Protein AF-A0A498G091-F1 (afdb_monomer_lite)

Foldseek 3Di:
DFFDDWWWWFPFPQDHIDTDDPPDDGFQKAWPDKDKDWDKDKDQDPDDPDRIDIFTWIKMKTKMWGADPVSHHDPLTAIWIWMWIDGPVDIDIDIGRDCSNDDVDSHTGTPDIRTDGHGPDFDWDWDDDCDPDPPHPVDHTDTDTPVPPDDDDDDDDD

Secondary structure (DSSP, 8-state):
--B-----EEEESSS--EE--SSSPPBPEEEEEEEEEEEEEEE--SSSS-S-EEEEEEEEEEEEEEB-TTSSBPTT--EEEEEEEEETTEEEE--EE-GGGSSSSSS--EEEE-----BSS--EEEE----SSTTTT--PPEEEEGGGS---------

Sequence (158 aa):
TYVGPSRLGFDFRNQPAFGASAEGSDGPVAVTGTLRAVSTEEWEPVWGAYDEVEAEYNAISVGLADAAADGSPAEDGRTATLPVRVFDDGIGFRTVLREEFASNSEKAVIDAENTGVDFADDYDAWWIANAVTNPRFEQEYAETPLSEIPSGTRSTRP

Radius of gyration: 19.37 Å; chains: 1; bounding box: 41×35×49 Å

Structure (mmCIF, N/CA/C/O backbone):
data_AF-A0A498G091-F1
#
_entry.id   AF-A0A498G091-F1
#
loop_
_atom_site.group_PDB
_atom_site.id
_atom_site.type_symbol
_atom_site.label_atom_id
_atom_site.label_alt_id
_atom_site.label_comp_id
_atom_site.label_asym_id
_atom_site.label_entity_id
_atom_site.label_seq_id
_atom_site.pdbx_PDB_ins_code
_atom_site.Cartn_x
_atom_site.Cartn_y
_atom_site.Cartn_z
_atom_site.occupancy
_atom_site.B_iso_or_equiv
_atom_site.auth_seq_id
_atom_site.auth_comp_id
_atom_site.auth_asym_id
_atom_site.auth_atom_id
_atom_site.pdbx_PDB_model_num
ATOM 1 N N . THR A 1 1 ? 3.147 -18.261 -7.113 1.00 81.56 1 THR A N 1
ATOM 2 C CA . THR A 1 1 ? 2.969 -17.154 -6.157 1.00 81.56 1 THR A CA 1
ATOM 3 C C . THR A 1 1 ? 4.213 -16.309 -6.206 1.00 81.56 1 THR A C 1
ATOM 5 O O . THR A 1 1 ? 5.274 -16.899 -6.098 1.00 81.56 1 THR A O 1
ATOM 8 N N . TYR A 1 2 ? 4.092 -14.999 -6.437 1.00 91.44 2 TYR A N 1
ATOM 9 C CA . TYR A 1 2 ? 5.233 -14.065 -6.467 1.00 91.44 2 TYR A CA 1
ATOM 10 C C . TYR A 1 2 ? 5.432 -13.333 -5.135 1.00 91.44 2 TYR A C 1
ATOM 12 O O . TYR A 1 2 ? 6.536 -12.905 -4.823 1.00 91.44 2 TYR A O 1
ATOM 20 N N . VAL A 1 3 ? 4.358 -13.217 -4.348 1.00 94.88 3 VAL A N 1
ATOM 21 C CA . VAL A 1 3 ? 4.347 -12.583 -3.028 1.00 94.88 3 VAL A CA 1
ATOM 22 C C . VAL A 1 3 ? 3.622 -13.507 -2.048 1.00 94.88 3 VAL A C 1
ATOM 24 O O . VAL A 1 3 ? 2.505 -13.953 -2.329 1.00 94.88 3 VAL A O 1
ATOM 27 N N . GLY A 1 4 ? 4.275 -13.843 -0.938 1.00 96.62 4 GLY A N 1
ATOM 28 C CA . GLY A 1 4 ? 3.740 -14.604 0.184 1.00 96.62 4 GLY A CA 1
ATOM 29 C C . GLY A 1 4 ? 2.837 -13.771 1.104 1.00 96.62 4 GLY A C 1
ATOM 30 O O . GLY A 1 4 ? 2.591 -12.585 0.853 1.00 96.62 4 GLY A O 1
ATOM 31 N N . PRO A 1 5 ? 2.292 -14.380 2.174 1.00 96.50 5 PRO A N 1
ATOM 32 C CA . PRO A 1 5 ? 1.488 -13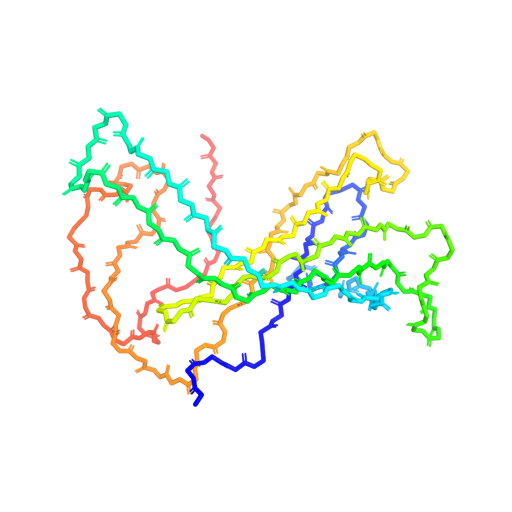.669 3.162 1.00 96.50 5 PRO A CA 1
ATOM 33 C C . PRO A 1 5 ? 2.244 -12.467 3.742 1.00 96.50 5 PRO A C 1
ATOM 35 O O . PRO A 1 5 ? 3.181 -12.613 4.520 1.00 96.50 5 PRO A O 1
ATOM 38 N N . SER A 1 6 ? 1.801 -11.268 3.372 1.00 96.62 6 SER A N 1
ATOM 39 C CA . SER A 1 6 ? 2.438 -10.016 3.766 1.00 96.62 6 SER A CA 1
ATOM 40 C C . SER A 1 6 ? 1.621 -9.302 4.835 1.00 96.62 6 SER A C 1
ATOM 42 O O . SER A 1 6 ? 0.388 -9.304 4.811 1.00 96.62 6 SER A O 1
ATOM 44 N N . ARG A 1 7 ? 2.317 -8.710 5.803 1.00 95.69 7 ARG A N 1
ATOM 45 C CA . ARG A 1 7 ? 1.699 -8.028 6.943 1.00 95.69 7 ARG A CA 1
ATOM 46 C C . ARG A 1 7 ? 1.414 -6.565 6.599 1.00 95.69 7 ARG A C 1
ATOM 48 O O . ARG A 1 7 ? 2.109 -5.983 5.776 1.00 95.69 7 ARG A O 1
ATOM 55 N N . LEU A 1 8 ? 0.407 -5.979 7.241 1.00 97.50 8 LEU A N 1
ATOM 56 C CA . LEU A 1 8 ? 0.071 -4.557 7.137 1.00 97.50 8 LEU A CA 1
ATOM 57 C C . LEU A 1 8 ? -0.079 -3.983 8.542 1.00 97.50 8 LEU A C 1
ATOM 59 O O . LEU A 1 8 ? -0.676 -4.630 9.410 1.00 97.50 8 LEU A O 1
ATOM 63 N N . GLY A 1 9 ? 0.421 -2.773 8.768 1.00 97.50 9 GLY A N 1
ATOM 64 C CA . GLY A 1 9 ? 0.216 -2.091 10.036 1.00 97.50 9 GLY A CA 1
ATOM 65 C C . GLY A 1 9 ? 0.992 -0.803 10.188 1.00 97.50 9 GLY A C 1
ATOM 66 O O . GLY A 1 9 ? 1.742 -0.402 9.302 1.00 97.50 9 GLY A O 1
ATOM 67 N N . PHE A 1 10 ? 0.769 -0.151 11.320 1.00 97.19 10 PHE A N 1
ATOM 68 C CA . PHE A 1 10 ? 1.321 1.158 11.630 1.00 97.19 10 PHE A CA 1
ATOM 69 C C . PHE A 1 10 ? 1.699 1.238 13.103 1.00 97.19 10 PHE A C 1
ATOM 71 O O . PHE A 1 10 ? 0.905 0.859 13.973 1.00 97.19 10 PHE A O 1
ATOM 78 N N . ASP A 1 11 ? 2.869 1.813 13.363 1.00 96.44 11 ASP A N 1
ATOM 79 C CA . ASP A 1 11 ? 3.283 2.268 14.684 1.00 96.44 11 ASP A CA 1
ATOM 80 C C . ASP A 1 11 ? 3.003 3.766 14.817 1.00 96.44 11 ASP A C 1
ATOM 82 O O . ASP A 1 11 ? 3.174 4.543 13.871 1.00 96.44 11 ASP A O 1
ATOM 86 N N . PHE A 1 12 ? 2.569 4.187 16.004 1.00 94.12 12 PHE A N 1
ATOM 87 C CA . PHE A 1 12 ? 2.228 5.578 16.286 1.00 94.12 12 PHE A CA 1
ATOM 88 C C . PHE A 1 12 ? 2.974 6.077 17.518 1.00 94.12 12 PHE A C 1
ATOM 90 O O . PHE A 1 12 ? 3.165 5.349 18.489 1.00 94.12 12 PHE A O 1
ATOM 97 N N . ARG A 1 13 ? 3.329 7.364 17.523 1.00 92.81 13 ARG A N 1
ATOM 98 C CA . ARG A 1 13 ? 3.998 8.000 18.672 1.00 92.81 13 ARG A CA 1
ATOM 99 C C . ARG A 1 13 ? 3.069 8.255 19.851 1.00 92.81 13 ARG A C 1
ATOM 101 O O . ARG A 1 13 ? 3.530 8.406 20.977 1.00 92.81 13 ARG A O 1
ATOM 108 N N . ASN A 1 14 ? 1.777 8.409 19.578 1.00 92.56 14 ASN A N 1
ATOM 109 C CA . ASN A 1 14 ? 0.801 8.942 20.526 1.00 92.56 14 ASN A CA 1
ATOM 110 C C . ASN A 1 14 ? -0.384 8.007 20.791 1.00 92.56 14 ASN A C 1
ATOM 112 O O . ASN A 1 14 ? -1.335 8.412 21.452 1.00 92.56 14 ASN A O 1
ATOM 116 N N . GLN A 1 15 ? -0.333 6.778 20.282 1.00 92.50 15 GLN A N 1
ATOM 117 C CA . GLN A 1 15 ? -1.346 5.748 20.493 1.00 92.50 15 GLN A CA 1
ATOM 118 C C . GLN A 1 15 ? -0.740 4.360 20.216 1.00 92.50 15 GLN A C 1
ATOM 120 O O . GLN A 1 15 ? 0.333 4.283 19.620 1.00 92.50 15 GLN A O 1
ATOM 125 N N . PRO A 1 16 ? -1.389 3.259 20.630 1.00 93.75 16 PRO A N 1
ATOM 126 C CA . PRO A 1 16 ? -0.918 1.909 20.316 1.00 93.75 16 PRO A CA 1
ATOM 127 C C . PRO A 1 16 ? -0.831 1.634 18.807 1.00 93.75 16 PRO A C 1
ATOM 129 O O . PRO A 1 16 ? -1.501 2.297 18.010 1.00 93.75 16 PRO A O 1
ATOM 132 N N . ALA A 1 17 ? -0.060 0.619 18.412 1.00 95.88 17 ALA A N 1
ATOM 133 C CA . ALA A 1 17 ? 0.007 0.149 17.028 1.00 95.88 17 ALA A CA 1
ATOM 134 C C . ALA A 1 17 ? -1.375 -0.275 16.491 1.00 95.88 17 ALA A C 1
ATOM 136 O O . ALA A 1 17 ? -2.297 -0.564 17.260 1.00 95.88 17 ALA A O 1
ATOM 137 N N . PHE A 1 18 ? -1.530 -0.310 15.170 1.00 96.31 18 PHE A N 1
ATOM 138 C CA . PHE A 1 18 ? -2.715 -0.844 14.489 1.00 96.31 18 PHE A CA 1
ATOM 139 C C . PHE A 1 18 ? -2.258 -1.824 13.409 1.00 96.31 18 PHE A C 1
ATOM 141 O O . PHE A 1 18 ? -1.674 -1.408 12.409 1.00 96.31 18 PHE A O 1
ATOM 148 N N . GLY A 1 19 ? -2.492 -3.120 13.619 1.00 96.94 19 GLY A N 1
ATOM 149 C CA . GLY A 1 19 ? -1.929 -4.181 12.786 1.00 96.94 19 GLY A CA 1
ATOM 150 C C . GLY A 1 19 ? -0.467 -4.470 13.132 1.00 96.94 19 GLY A C 1
ATOM 151 O O . GLY A 1 19 ? -0.067 -4.403 14.292 1.00 96.94 19 GLY A O 1
ATOM 152 N N . ALA A 1 20 ? 0.333 -4.814 12.127 1.00 97.56 20 ALA A N 1
ATOM 153 C CA . ALA A 1 20 ? 1.748 -5.124 12.298 1.00 97.56 20 ALA A CA 1
ATOM 154 C C . ALA A 1 20 ? 2.568 -3.976 12.915 1.00 97.56 20 ALA A C 1
ATOM 156 O O . ALA A 1 20 ? 2.475 -2.827 12.476 1.00 97.56 20 ALA A O 1
ATOM 157 N N . SER A 1 21 ? 3.407 -4.329 13.889 1.00 96.81 21 SER A N 1
ATOM 158 C CA . SER A 1 21 ? 4.387 -3.446 14.530 1.00 96.81 21 SER A CA 1
ATOM 159 C C . SER A 1 21 ? 5.811 -3.948 14.276 1.00 96.81 21 SER A C 1
ATOM 161 O O . SER A 1 21 ? 6.035 -5.163 14.263 1.00 96.81 21 SER A O 1
ATOM 163 N N . ALA A 1 22 ? 6.764 -3.033 14.073 1.00 89.50 22 ALA A N 1
ATOM 164 C CA . ALA A 1 22 ? 8.194 -3.358 14.002 1.00 89.50 22 ALA A CA 1
ATOM 165 C C . ALA A 1 22 ? 8.917 -3.112 15.340 1.00 89.50 22 ALA A C 1
ATOM 167 O O . ALA A 1 22 ? 9.879 -3.810 15.659 1.00 89.50 22 ALA A O 1
ATOM 168 N N . GLU A 1 23 ? 8.434 -2.154 16.135 1.00 79.88 23 GLU A N 1
ATOM 169 C CA . GLU A 1 23 ? 9.076 -1.691 17.376 1.00 79.88 23 GLU A CA 1
ATOM 170 C C . GLU A 1 23 ? 8.396 -2.232 18.655 1.00 79.88 23 GLU A C 1
ATOM 172 O O . GLU A 1 23 ? 8.832 -1.944 19.773 1.00 79.88 23 GLU A O 1
ATOM 177 N N . GLY A 1 24 ? 7.323 -3.022 18.528 1.00 85.50 24 GLY A N 1
ATOM 178 C CA . GLY A 1 24 ? 6.537 -3.501 19.664 1.00 85.50 24 GLY A CA 1
ATOM 179 C C . GLY A 1 24 ? 5.623 -4.687 19.352 1.00 85.50 24 GLY A C 1
ATOM 180 O O . GLY A 1 24 ? 5.886 -5.503 18.472 1.00 85.50 24 GLY A O 1
ATOM 181 N N . SER A 1 25 ? 4.555 -4.825 20.140 1.00 93.19 25 SER A N 1
ATOM 182 C CA . SER A 1 25 ? 3.516 -5.826 19.893 1.00 93.19 25 SER A CA 1
ATOM 183 C C . SER A 1 25 ? 2.546 -5.341 18.825 1.00 93.19 25 SER A C 1
ATOM 185 O O . SER A 1 25 ? 2.152 -4.174 18.834 1.00 93.19 25 SER A O 1
ATOM 187 N N . ASP A 1 26 ? 2.085 -6.262 17.986 1.00 96.12 26 ASP A N 1
ATOM 188 C CA . ASP A 1 26 ? 1.041 -5.982 17.007 1.00 96.12 26 ASP A CA 1
ATOM 189 C C . ASP A 1 26 ? -0.216 -5.386 17.652 1.00 96.12 26 ASP A C 1
ATOM 191 O O . ASP A 1 26 ? -0.673 -5.828 18.710 1.00 96.12 26 ASP A O 1
ATOM 195 N N . GLY A 1 27 ? -0.800 -4.400 16.975 1.00 95.00 27 GLY A N 1
ATOM 196 C CA . GLY A 1 27 ? -2.123 -3.889 17.289 1.00 95.00 27 GLY A CA 1
ATOM 197 C C . GLY A 1 27 ? -3.185 -4.903 16.861 1.00 95.00 27 GLY A C 1
ATOM 198 O O . GLY A 1 27 ? -3.212 -5.270 15.682 1.00 95.00 27 GLY A O 1
ATOM 199 N N . PRO A 1 28 ? -4.065 -5.364 17.763 1.00 94.81 28 PRO A N 1
ATOM 200 C CA . PRO A 1 28 ? -5.093 -6.334 17.417 1.00 94.81 28 PRO A CA 1
ATOM 201 C C . PRO A 1 28 ? -6.124 -5.693 16.479 1.00 94.81 28 PRO A C 1
ATOM 203 O O . PRO A 1 28 ? -6.692 -4.651 16.797 1.00 94.81 28 PRO A O 1
ATOM 206 N N . VAL A 1 29 ? -6.376 -6.319 15.326 1.00 97.12 29 VAL A N 1
ATOM 207 C CA . VAL A 1 29 ? -7.302 -5.813 14.300 1.00 97.12 29 VAL A CA 1
ATOM 208 C C . VAL A 1 29 ? -8.342 -6.873 13.959 1.00 97.12 29 VAL A C 1
ATOM 210 O O . VAL A 1 29 ? -8.006 -8.035 13.732 1.00 97.12 29 VAL A O 1
ATOM 213 N N . ALA A 1 30 ? -9.601 -6.453 13.879 1.00 97.56 30 ALA A N 1
ATOM 214 C CA . ALA A 1 30 ? -10.727 -7.255 13.430 1.00 97.56 30 ALA A CA 1
ATOM 215 C C . ALA A 1 30 ? -11.271 -6.722 12.098 1.00 97.56 30 ALA A C 1
ATOM 217 O O . ALA A 1 30 ? -11.333 -5.513 11.865 1.00 97.56 30 ALA A O 1
ATOM 218 N N . VAL A 1 31 ? -11.711 -7.634 11.229 1.00 97.69 31 VAL A N 1
ATOM 219 C CA . VAL A 1 31 ? -12.437 -7.280 10.004 1.00 97.69 31 VAL A CA 1
ATOM 220 C C . VAL A 1 31 ? -13.898 -7.013 10.357 1.00 97.69 31 VAL A C 1
ATOM 222 O O . VAL A 1 31 ? -14.573 -7.880 10.907 1.00 97.69 31 VAL A O 1
ATOM 225 N N . THR A 1 32 ? -14.400 -5.831 10.009 1.00 97.44 32 THR A N 1
ATOM 226 C CA . THR A 1 32 ? -15.796 -5.432 10.268 1.00 97.44 32 THR A CA 1
ATOM 227 C C . THR A 1 32 ? -16.728 -5.748 9.101 1.00 97.44 32 THR A C 1
ATOM 229 O O . THR A 1 32 ? -17.943 -5.818 9.270 1.00 97.44 32 THR A O 1
ATOM 232 N N . GLY A 1 33 ? -16.174 -5.966 7.908 1.00 97.88 33 GLY A N 1
ATOM 233 C CA . GLY A 1 33 ? -16.934 -6.314 6.715 1.00 97.88 33 GLY A CA 1
ATOM 234 C C . GLY A 1 33 ? -16.143 -6.082 5.434 1.00 97.88 33 GLY A C 1
ATOM 235 O O . GLY A 1 33 ? -15.015 -5.589 5.456 1.00 97.88 33 GLY A O 1
ATOM 236 N N . THR A 1 34 ? -16.748 -6.437 4.300 1.00 98.44 34 THR A N 1
ATOM 237 C CA . THR A 1 34 ? -16.173 -6.172 2.976 1.00 98.44 34 THR A CA 1
ATOM 238 C C . THR A 1 34 ? -17.234 -5.676 2.005 1.00 98.44 34 THR A C 1
ATOM 240 O O . THR A 1 34 ? -18.382 -6.115 2.052 1.00 98.44 34 THR A O 1
ATOM 243 N N . LEU A 1 35 ? -16.837 -4.777 1.108 1.00 98.56 35 LEU A N 1
ATOM 244 C CA . LEU A 1 35 ? -17.648 -4.307 -0.014 1.00 98.56 35 LEU A CA 1
ATOM 245 C C . LEU A 1 35 ? -16.886 -4.566 -1.308 1.00 98.56 35 LEU A C 1
ATOM 247 O O . LEU A 1 35 ? -15.709 -4.225 -1.394 1.00 98.56 35 LEU A O 1
ATOM 251 N N . ARG A 1 36 ? -17.540 -5.165 -2.305 1.00 98.44 36 ARG A N 1
ATOM 252 C CA . ARG A 1 36 ? -16.937 -5.470 -3.610 1.00 98.44 36 ARG A CA 1
ATOM 253 C C . ARG A 1 36 ? -17.544 -4.597 -4.699 1.00 98.44 36 ARG A C 1
ATOM 255 O O . ARG A 1 36 ? -18.734 -4.293 -4.641 1.00 98.44 36 ARG A O 1
ATOM 262 N N . ALA A 1 37 ? -16.736 -4.244 -5.688 1.00 97.94 37 ALA A N 1
ATOM 263 C CA . ALA A 1 37 ? -17.164 -3.503 -6.866 1.00 97.94 37 ALA A CA 1
ATOM 264 C C . ALA A 1 37 ? -16.339 -3.915 -8.092 1.00 97.94 37 ALA A C 1
ATOM 266 O O . ALA A 1 37 ? -15.248 -4.466 -7.957 1.00 97.94 37 ALA A O 1
ATOM 267 N N . VAL A 1 38 ? -16.869 -3.619 -9.273 1.00 98.31 38 VAL A N 1
ATOM 268 C CA . VAL A 1 38 ? -16.157 -3.654 -10.555 1.00 98.31 38 VAL A CA 1
ATOM 269 C C . VAL A 1 38 ? -16.407 -2.304 -11.207 1.00 98.31 38 VAL A C 1
ATOM 271 O O . VAL A 1 38 ? -17.534 -1.807 -11.136 1.00 98.31 38 VAL A O 1
ATOM 274 N N . SER A 1 39 ? -15.372 -1.684 -11.762 1.00 97.44 39 SER A N 1
ATOM 275 C CA . SER A 1 39 ? -15.480 -0.364 -12.381 1.00 97.44 39 SER A CA 1
ATOM 276 C C . SER A 1 39 ? -14.448 -0.199 -13.484 1.00 97.44 39 SER A C 1
ATOM 278 O O . SER A 1 39 ? -13.397 -0.835 -13.452 1.00 97.44 39 SER A O 1
ATOM 280 N N . THR A 1 40 ? -14.742 0.731 -14.381 1.00 97.69 40 THR A N 1
ATOM 281 C CA . THR A 1 40 ? -13.806 1.288 -15.354 1.00 97.69 40 THR A CA 1
ATOM 282 C C . THR A 1 40 ? -13.618 2.767 -15.013 1.00 97.69 40 THR A C 1
ATOM 284 O O . THR A 1 40 ? -14.596 3.455 -14.712 1.00 97.69 40 THR A O 1
ATOM 287 N N . GLU A 1 41 ? -12.373 3.236 -14.943 1.00 94.12 41 GLU A N 1
ATOM 288 C CA . GLU A 1 41 ? -12.023 4.658 -14.816 1.00 94.12 41 GLU A CA 1
ATOM 289 C C . GLU A 1 41 ? -11.446 5.148 -16.146 1.00 94.12 41 GLU A C 1
ATOM 291 O O . GLU A 1 41 ? -10.507 4.545 -16.649 1.00 94.12 41 GLU A O 1
ATOM 296 N N . GLU A 1 42 ? -11.985 6.244 -16.680 1.00 96.75 42 GLU A N 1
ATOM 297 C CA . GLU A 1 42 ? -11.577 6.839 -17.960 1.00 96.75 42 GLU A CA 1
ATOM 298 C C . GLU A 1 42 ? -11.292 8.332 -17.779 1.00 96.75 42 GLU A C 1
ATOM 300 O O . GLU A 1 42 ? -12.038 9.036 -17.084 1.00 96.75 42 GLU A O 1
ATOM 305 N N . TRP A 1 43 ? -10.211 8.831 -18.381 1.00 97.19 43 TRP A N 1
ATOM 306 C CA . TRP A 1 43 ? -9.926 10.265 -18.446 1.00 97.19 43 TRP A CA 1
ATOM 307 C C . TRP A 1 43 ? -9.034 10.639 -19.634 1.00 97.19 43 TRP A C 1
ATOM 309 O O . TRP A 1 43 ? -8.163 9.879 -20.049 1.00 97.19 43 TRP A O 1
ATOM 319 N N . GLU A 1 44 ? -9.192 11.872 -20.120 1.00 98.00 44 GLU A N 1
ATOM 320 C CA . GLU A 1 44 ? -8.333 12.481 -21.142 1.00 98.00 44 GLU A CA 1
ATOM 321 C C . GLU A 1 44 ? -7.273 13.372 -20.461 1.00 98.00 44 GLU A C 1
ATOM 323 O O . GLU A 1 44 ? -7.616 14.390 -19.840 1.00 98.00 44 GLU A O 1
ATOM 328 N N . PRO A 1 45 ? -5.974 13.018 -20.504 1.00 97.06 45 PRO A N 1
ATOM 329 C CA . PRO A 1 45 ? -4.924 13.868 -19.958 1.00 97.06 45 PRO A CA 1
ATOM 330 C C . PRO A 1 45 ? -4.829 15.198 -20.719 1.00 97.06 45 PRO A C 1
ATOM 332 O O . PRO A 1 45 ? -4.866 15.235 -21.942 1.00 97.06 45 PRO A O 1
ATOM 335 N N . VAL A 1 46 ? -4.592 16.308 -20.007 1.00 97.81 46 VAL A N 1
ATOM 336 C CA . VAL A 1 46 ? -4.348 17.621 -20.653 1.00 97.81 46 VAL A CA 1
ATOM 337 C C . VAL A 1 46 ? -3.114 17.575 -21.571 1.00 97.81 46 VAL A C 1
ATOM 339 O O . VAL A 1 46 ? -3.034 18.296 -22.563 1.00 97.81 46 VAL A O 1
ATOM 342 N N . TRP A 1 47 ? -2.132 16.751 -21.209 1.00 96.25 47 TRP A N 1
ATOM 343 C CA . TRP A 1 47 ? -0.940 16.418 -21.981 1.00 96.25 47 TRP A CA 1
ATOM 344 C C . TRP A 1 47 ? -0.418 15.062 -21.491 1.00 96.25 47 TRP A C 1
ATOM 346 O O . TRP A 1 47 ? -0.555 14.733 -20.311 1.00 96.25 47 TRP A O 1
ATOM 356 N N . GLY A 1 48 ? 0.196 14.273 -22.370 1.00 94.56 48 GLY A N 1
ATOM 357 C CA . GLY A 1 48 ? 0.689 12.946 -22.015 1.00 94.56 48 GLY A CA 1
ATOM 358 C C . GLY A 1 48 ? 1.152 12.151 -23.229 1.00 94.56 48 GLY A C 1
ATOM 359 O O . GLY A 1 48 ? 1.159 12.655 -24.348 1.00 94.56 48 GLY A O 1
ATOM 360 N N . ALA A 1 49 ? 1.562 10.907 -22.988 1.00 95.81 49 ALA A N 1
ATOM 361 C CA . ALA A 1 49 ? 1.902 9.964 -24.055 1.00 95.81 49 ALA A CA 1
ATOM 362 C C . ALA A 1 49 ? 0.661 9.354 -24.735 1.00 95.81 49 ALA A C 1
ATOM 364 O O . ALA A 1 49 ? 0.792 8.740 -25.790 1.00 95.81 49 ALA A O 1
ATOM 365 N N . TYR A 1 50 ? -0.514 9.519 -24.125 1.00 95.81 50 TYR A N 1
ATOM 366 C CA . TYR A 1 50 ? -1.786 8.959 -24.564 1.00 95.81 50 TYR A CA 1
ATOM 367 C C . TYR A 1 50 ? -2.843 10.061 -24.600 1.00 95.81 50 TYR A C 1
ATOM 369 O O . TYR A 1 50 ? -2.829 10.945 -23.739 1.00 95.81 50 TYR A O 1
ATOM 377 N N . ASP A 1 51 ? -3.744 9.980 -25.576 1.00 95.62 51 ASP A N 1
ATOM 378 C CA . ASP A 1 51 ? -4.879 10.899 -25.713 1.00 95.62 51 ASP A CA 1
ATOM 379 C C . ASP A 1 51 ? -6.000 10.571 -24.705 1.00 95.62 51 ASP A C 1
ATOM 381 O O . ASP A 1 51 ? -6.687 11.467 -24.225 1.00 95.62 51 ASP A O 1
ATOM 385 N N . GLU A 1 52 ? -6.128 9.297 -24.326 1.00 96.94 52 GLU A N 1
ATOM 386 C CA . GLU A 1 52 ? -7.093 8.780 -23.353 1.00 96.94 52 GLU A CA 1
ATOM 387 C C . GLU A 1 52 ? -6.435 7.687 -22.505 1.00 96.94 52 GLU A C 1
ATOM 389 O O . GLU A 1 52 ? -5.570 6.944 -22.982 1.00 96.94 52 GLU A O 1
ATOM 394 N N . VAL A 1 53 ? -6.826 7.607 -21.234 1.00 96.38 53 VAL A N 1
ATOM 395 C CA . VAL A 1 53 ? -6.442 6.527 -20.327 1.00 96.38 53 VAL A CA 1
ATOM 396 C C . VAL A 1 53 ? -7.703 5.867 -19.795 1.00 96.38 53 VAL A C 1
ATOM 398 O O . VAL A 1 53 ? -8.577 6.550 -19.266 1.00 96.38 53 VAL A O 1
ATOM 401 N N . GLU A 1 54 ? -7.749 4.543 -19.895 1.00 96.69 54 GLU A N 1
ATOM 402 C CA . GLU A 1 54 ? -8.811 3.686 -19.374 1.00 96.69 54 GLU A CA 1
ATOM 403 C C . GLU A 1 54 ? -8.200 2.637 -18.439 1.00 96.69 54 GLU A C 1
ATOM 405 O O . GLU A 1 54 ? -7.126 2.092 -18.709 1.00 96.69 54 GLU A O 1
ATOM 410 N N . ALA A 1 55 ? -8.875 2.356 -17.327 1.00 95.81 55 ALA A N 1
ATOM 411 C CA . ALA A 1 55 ? -8.467 1.332 -16.379 1.00 95.81 55 ALA A CA 1
ATOM 412 C C . ALA A 1 55 ? -9.678 0.562 -15.840 1.00 95.81 55 ALA A C 1
ATOM 414 O O . ALA A 1 55 ? -10.428 1.064 -14.997 1.00 95.81 55 ALA A O 1
ATOM 415 N N . GLU A 1 56 ? -9.834 -0.684 -16.286 1.00 98.06 56 GLU A N 1
ATOM 416 C CA . GLU A 1 56 ? -10.777 -1.643 -15.710 1.00 98.06 56 GLU A CA 1
ATOM 417 C C . GLU A 1 56 ? -10.183 -2.287 -14.452 1.00 98.06 56 GLU A C 1
ATOM 419 O O . GLU A 1 56 ? -9.022 -2.704 -14.429 1.00 98.06 56 GLU A O 1
ATOM 424 N N . TYR A 1 57 ? -10.973 -2.391 -13.382 1.00 98.31 57 TYR A N 1
ATOM 425 C CA . TYR A 1 57 ? -10.527 -3.061 -12.165 1.00 98.31 57 TYR A CA 1
ATOM 426 C C . TYR A 1 57 ? -11.647 -3.711 -11.360 1.00 98.31 57 TYR A C 1
ATOM 428 O O . TYR A 1 57 ? -12.790 -3.249 -11.280 1.00 98.31 57 TYR A O 1
ATOM 436 N N . ASN A 1 58 ? -11.258 -4.765 -10.645 1.00 98.62 58 ASN A N 1
ATOM 437 C CA . ASN A 1 58 ? -12.028 -5.326 -9.544 1.00 98.62 58 ASN A CA 1
ATOM 438 C C . ASN A 1 58 ? -11.581 -4.665 -8.238 1.00 98.62 58 ASN A C 1
ATOM 440 O O . ASN A 1 58 ? -10.386 -4.524 -7.986 1.00 98.62 58 ASN A O 1
ATOM 444 N N . ALA A 1 59 ? -12.520 -4.284 -7.377 1.00 98.38 59 ALA A N 1
ATOM 445 C CA . ALA A 1 59 ? -12.223 -3.644 -6.103 1.00 98.38 59 ALA A CA 1
ATOM 446 C C . ALA A 1 59 ? -12.838 -4.386 -4.917 1.00 98.38 59 ALA A C 1
ATOM 448 O O . ALA A 1 59 ? -13.960 -4.898 -4.976 1.00 98.38 59 ALA A O 1
ATOM 449 N N . ILE A 1 60 ? -12.117 -4.372 -3.797 1.00 98.56 60 ILE A N 1
ATOM 450 C CA . ILE A 1 60 ? -12.636 -4.742 -2.483 1.00 98.56 60 ILE A CA 1
ATOM 451 C C . ILE A 1 60 ? -12.240 -3.678 -1.461 1.00 98.56 60 ILE A C 1
ATOM 453 O O . ILE A 1 60 ? -11.084 -3.281 -1.373 1.00 98.56 60 ILE A O 1
ATOM 457 N N . SER A 1 61 ? -13.205 -3.199 -0.683 1.00 98.50 61 SER A N 1
ATOM 458 C CA . SER A 1 61 ? -12.966 -2.360 0.491 1.00 98.50 61 SER A CA 1
ATOM 459 C C . SER A 1 61 ? -13.156 -3.206 1.737 1.00 98.50 61 SER A C 1
ATOM 461 O O . SER A 1 61 ? -14.264 -3.683 1.984 1.00 98.50 61 SER A O 1
ATOM 463 N N . VAL A 1 62 ? -12.090 -3.406 2.507 1.00 98.62 62 VAL A N 1
ATOM 464 C CA . VAL A 1 62 ? -12.131 -4.137 3.781 1.00 98.62 62 VAL A CA 1
ATOM 465 C C . VAL A 1 62 ? -12.262 -3.133 4.921 1.00 98.62 62 VAL A C 1
ATOM 467 O O . VAL A 1 62 ? -11.430 -2.237 5.053 1.00 98.62 62 VAL A O 1
ATOM 470 N N . GLY A 1 63 ? -13.311 -3.263 5.731 1.00 98.25 63 GLY A N 1
ATOM 471 C CA . GLY A 1 63 ? -13.454 -2.503 6.970 1.00 98.25 63 GLY A CA 1
ATOM 472 C C . GLY A 1 63 ? -12.621 -3.136 8.082 1.00 98.25 63 GLY A C 1
ATOM 473 O O . GLY A 1 63 ? -12.641 -4.357 8.248 1.00 98.25 63 GLY A O 1
ATOM 474 N N . LEU A 1 64 ? -11.889 -2.312 8.828 1.00 98.00 64 LEU A N 1
ATOM 475 C CA . LEU A 1 64 ? -10.996 -2.729 9.907 1.00 98.00 64 LEU A CA 1
ATOM 476 C C . LEU A 1 64 ? -11.336 -1.955 11.182 1.00 98.00 64 LEU A C 1
ATOM 478 O O . LEU A 1 64 ? -11.641 -0.764 11.114 1.00 98.00 64 LEU A O 1
ATOM 482 N N . ALA A 1 65 ? -11.243 -2.611 12.333 1.00 97.00 65 ALA A N 1
ATOM 483 C CA . ALA A 1 65 ? -11.353 -1.979 13.643 1.00 97.00 65 ALA A CA 1
ATOM 484 C C . ALA A 1 65 ? -10.335 -2.570 14.621 1.00 97.00 65 ALA A C 1
ATOM 486 O O . ALA A 1 65 ? -9.879 -3.695 14.411 1.00 97.00 65 ALA A O 1
ATOM 487 N N . ASP A 1 66 ? -10.010 -1.849 15.696 1.00 96.31 66 ASP A N 1
ATOM 488 C CA . ASP A 1 66 ? -9.336 -2.468 16.844 1.00 96.31 66 ASP A CA 1
ATOM 489 C C . ASP A 1 66 ? -10.153 -3.683 17.320 1.00 96.31 66 ASP A C 1
ATOM 491 O O . ASP A 1 66 ? -11.388 -3.637 17.343 1.00 96.31 66 ASP A O 1
ATOM 495 N N . ALA A 1 67 ? -9.478 -4.773 17.686 1.00 96.44 67 ALA A N 1
ATOM 496 C CA . ALA A 1 67 ? -10.151 -5.974 18.176 1.00 96.44 67 ALA A CA 1
ATOM 497 C C . ALA A 1 67 ? -10.206 -6.030 19.710 1.00 96.44 67 ALA A C 1
ATOM 499 O O . ALA A 1 67 ? -9.258 -5.657 20.405 1.00 96.44 67 ALA A O 1
ATOM 500 N N . ALA A 1 68 ? -11.311 -6.554 20.234 1.00 94.44 68 ALA A N 1
ATOM 501 C CA . ALA A 1 68 ? -11.456 -6.962 21.622 1.00 94.44 68 ALA A CA 1
ATOM 502 C C . ALA A 1 68 ? -10.707 -8.283 21.897 1.00 94.44 68 ALA A C 1
ATOM 504 O O . ALA A 1 68 ? -10.174 -8.930 20.994 1.00 94.44 68 ALA A O 1
ATOM 505 N N . ALA A 1 69 ? -10.662 -8.702 23.165 1.00 91.69 69 ALA A N 1
ATOM 506 C CA . ALA A 1 69 ? -9.916 -9.891 23.593 1.00 91.69 69 ALA A CA 1
ATOM 507 C C . ALA A 1 69 ? -10.411 -11.211 22.963 1.00 91.69 69 ALA A C 1
ATOM 509 O O . ALA A 1 69 ? -9.660 -12.181 22.904 1.00 91.69 69 ALA A O 1
ATOM 510 N N . ASP A 1 70 ? -11.660 -11.254 22.504 1.00 92.69 70 ASP A N 1
ATOM 511 C CA . ASP A 1 70 ? -12.268 -12.387 21.798 1.00 92.69 70 ASP A CA 1
ATOM 512 C C . ASP A 1 70 ? -12.108 -12.307 20.266 1.00 92.69 70 ASP A C 1
ATOM 514 O O . ASP A 1 70 ? -12.584 -13.186 19.546 1.00 92.69 70 ASP A O 1
ATOM 518 N N . GLY A 1 71 ? -11.419 -11.275 19.765 1.00 91.88 71 GLY A N 1
ATOM 519 C CA . GLY A 1 71 ? -11.171 -11.045 18.345 1.00 91.88 71 GLY A CA 1
ATOM 520 C C . GLY A 1 71 ? -12.312 -10.348 17.601 1.00 91.88 71 GLY A C 1
ATOM 521 O O . GLY A 1 71 ? -12.189 -10.144 16.391 1.00 91.88 71 GLY A O 1
ATOM 522 N N . SER A 1 72 ? -13.408 -9.969 18.270 1.00 94.62 72 SER A N 1
ATOM 523 C CA . SER A 1 72 ? -14.459 -9.161 17.641 1.00 94.62 72 SER A CA 1
ATOM 524 C C . SER A 1 72 ? -14.027 -7.695 17.512 1.00 94.62 72 SER A C 1
ATOM 526 O O . SER A 1 72 ? -13.149 -7.251 18.251 1.00 94.62 72 SER A O 1
ATOM 528 N N . PRO A 1 73 ? -14.649 -6.897 16.627 1.00 95.81 73 PRO A N 1
ATOM 529 C CA . PRO A 1 73 ? -14.478 -5.446 16.645 1.00 95.81 73 PRO A CA 1
ATOM 530 C C . PRO A 1 73 ? -14.798 -4.870 18.030 1.00 95.81 73 PRO A C 1
ATOM 532 O O . PRO A 1 73 ? -15.819 -5.224 18.623 1.00 95.81 73 PRO A O 1
ATOM 535 N N . ALA A 1 74 ? -13.932 -4.001 18.547 1.00 92.44 74 ALA A N 1
ATOM 536 C CA . ALA A 1 74 ? -14.186 -3.258 19.775 1.00 92.44 74 ALA A CA 1
ATOM 537 C C . ALA A 1 74 ? -15.217 -2.145 19.515 1.00 92.44 74 ALA A C 1
ATOM 539 O O . ALA A 1 74 ? -15.114 -1.444 18.509 1.00 92.44 74 ALA A O 1
ATOM 540 N N . GLU A 1 75 ? -16.187 -1.964 20.421 1.00 86.31 75 GLU A N 1
ATOM 541 C CA . GLU A 1 75 ? -17.286 -0.997 20.229 1.00 86.31 75 GLU A CA 1
ATOM 542 C C . GLU A 1 75 ? -16.794 0.455 20.091 1.00 86.31 75 GLU A C 1
ATOM 544 O O . GLU A 1 75 ? -17.280 1.177 19.226 1.00 86.31 75 GLU A O 1
ATOM 549 N N . ASP A 1 76 ? -15.773 0.843 20.862 1.00 85.75 76 ASP A N 1
ATOM 550 C CA . ASP A 1 76 ? -15.152 2.180 20.832 1.00 85.75 76 ASP A CA 1
ATOM 551 C C . ASP A 1 76 ? -13.716 2.146 20.262 1.00 85.75 76 ASP A C 1
ATOM 553 O O . ASP A 1 76 ? -12.849 2.947 20.624 1.00 85.75 76 ASP A O 1
ATOM 557 N N . GLY A 1 77 ? -13.433 1.159 19.406 1.00 90.38 77 GLY A N 1
ATOM 558 C CA . GLY A 1 77 ? -12.135 0.988 18.756 1.00 90.38 77 GLY A CA 1
ATOM 559 C C . GLY A 1 77 ? -11.903 1.966 17.603 1.00 90.38 77 GLY A C 1
ATOM 560 O O . GLY A 1 77 ? -12.842 2.453 16.971 1.00 90.38 77 GLY A O 1
ATOM 561 N N . ARG A 1 78 ? -10.633 2.219 17.264 1.00 94.62 78 ARG A N 1
ATOM 562 C CA . ARG A 1 78 ? -10.289 2.960 16.039 1.00 94.62 78 ARG A CA 1
ATOM 563 C C . ARG A 1 78 ? -10.740 2.165 14.824 1.00 94.62 78 ARG A C 1
ATOM 565 O O . ARG A 1 78 ? -10.661 0.937 14.828 1.00 94.62 78 ARG A O 1
ATOM 572 N N . THR A 1 79 ? -11.142 2.860 13.762 1.00 95.25 79 THR A N 1
ATOM 573 C CA . THR A 1 79 ? -11.611 2.223 12.525 1.00 95.25 79 THR A CA 1
ATOM 574 C C . THR A 1 79 ? -10.858 2.717 11.297 1.00 95.25 79 THR A C 1
ATOM 576 O O . THR A 1 79 ? -10.589 3.906 11.137 1.00 95.25 79 THR A O 1
ATOM 579 N N . ALA A 1 80 ? -10.528 1.793 10.403 1.00 97.12 80 ALA A N 1
ATOM 580 C CA . ALA A 1 80 ? -9.850 2.074 9.147 1.00 97.12 80 ALA A CA 1
ATOM 581 C C . ALA A 1 80 ? -10.540 1.347 7.988 1.00 97.12 80 ALA A C 1
ATOM 583 O O . ALA A 1 80 ? -11.384 0.465 8.167 1.00 97.12 80 ALA A O 1
ATOM 584 N N . THR A 1 81 ? -10.179 1.714 6.764 1.00 98.25 81 THR A N 1
ATOM 585 C CA . THR A 1 81 ? -10.581 0.969 5.566 1.00 98.25 81 THR A CA 1
ATOM 586 C C . THR A 1 81 ? -9.349 0.639 4.742 1.00 98.25 81 THR A C 1
ATOM 588 O O . THR A 1 81 ? -8.493 1.498 4.556 1.00 98.25 81 THR A O 1
ATOM 591 N N . LEU A 1 82 ? -9.288 -0.573 4.201 1.00 98.56 82 LEU A N 1
ATOM 592 C CA . LEU A 1 82 ? -8.285 -1.000 3.229 1.00 98.56 82 LEU A CA 1
ATOM 593 C C . LEU A 1 82 ? -8.965 -1.216 1.868 1.00 98.56 82 LEU A C 1
ATOM 595 O O . LEU A 1 82 ? -9.492 -2.304 1.615 1.00 98.56 82 LEU A O 1
ATOM 599 N N . PRO A 1 83 ? -9.034 -0.188 1.000 1.00 98.44 83 PRO A N 1
ATOM 600 C CA . PRO A 1 83 ? -9.382 -0.375 -0.398 1.00 98.44 83 PRO A CA 1
ATOM 601 C C . PRO A 1 83 ? -8.245 -1.064 -1.145 1.00 98.44 83 PRO A C 1
ATOM 603 O O . PRO A 1 83 ? -7.092 -0.639 -1.066 1.00 98.44 83 PRO A O 1
ATOM 606 N N . VAL A 1 84 ? -8.604 -2.081 -1.915 1.00 98.44 84 VAL A N 1
ATOM 607 C CA . VAL A 1 84 ? -7.736 -2.816 -2.831 1.00 98.44 84 VAL A CA 1
ATOM 608 C C . VAL A 1 84 ? -8.381 -2.780 -4.212 1.00 98.44 84 VAL A C 1
ATOM 610 O O . VAL A 1 84 ? -9.584 -3.019 -4.335 1.00 98.44 84 VAL A O 1
ATOM 613 N N . ARG A 1 85 ? -7.587 -2.484 -5.239 1.00 98.31 85 ARG A N 1
ATOM 614 C CA . ARG A 1 85 ? -7.948 -2.561 -6.656 1.00 98.31 85 ARG A CA 1
ATOM 615 C C . ARG A 1 85 ? -7.017 -3.550 -7.346 1.00 98.31 85 ARG A C 1
ATOM 617 O O . ARG A 1 85 ? -5.810 -3.517 -7.115 1.00 98.31 85 ARG A O 1
ATOM 624 N N . VAL A 1 86 ? -7.590 -4.418 -8.166 1.00 98.19 86 VAL A N 1
ATOM 625 C CA . VAL A 1 86 ? -6.884 -5.430 -8.951 1.00 98.19 86 VAL A CA 1
ATOM 626 C C . VAL A 1 86 ? -7.189 -5.177 -10.419 1.00 98.19 86 VAL A C 1
ATOM 628 O O . VAL A 1 86 ? -8.356 -5.210 -10.819 1.00 98.19 86 VAL A O 1
ATOM 631 N N . PHE A 1 87 ? -6.127 -4.920 -11.165 1.00 97.94 87 PHE A N 1
ATOM 632 C CA . PHE A 1 87 ? -6.083 -4.696 -12.604 1.00 97.94 87 PHE A CA 1
ATOM 633 C C . PHE A 1 87 ? -5.483 -5.942 -13.270 1.00 97.94 87 PHE A C 1
ATOM 635 O O . PHE A 1 87 ? -4.926 -6.808 -12.585 1.00 97.94 87 PHE A O 1
ATOM 642 N N . ASP A 1 88 ? -5.557 -6.030 -14.594 1.00 96.81 88 ASP A N 1
ATOM 643 C CA . ASP A 1 88 ? -4.952 -7.143 -15.339 1.00 96.81 88 ASP A CA 1
ATOM 644 C C . ASP A 1 88 ? -3.417 -7.176 -15.224 1.00 96.81 88 ASP A C 1
ATOM 646 O O . ASP A 1 88 ? -2.804 -8.241 -15.323 1.00 96.81 88 ASP A O 1
ATOM 650 N N . ASP A 1 89 ? -2.793 -6.026 -14.969 1.00 96.00 89 ASP A N 1
ATOM 651 C CA . ASP A 1 89 ? -1.344 -5.827 -14.918 1.00 96.00 89 ASP A CA 1
ATOM 652 C C . ASP A 1 89 ? -0.811 -5.457 -13.522 1.00 96.00 89 ASP A C 1
ATOM 654 O O . ASP A 1 89 ? 0.392 -5.241 -13.354 1.00 96.00 89 ASP A O 1
ATOM 658 N N . GLY A 1 90 ? -1.664 -5.423 -12.492 1.00 96.56 90 GLY A N 1
ATOM 659 C CA . GLY A 1 90 ? -1.206 -5.036 -11.164 1.00 96.56 90 GLY A CA 1
ATOM 660 C C . GLY A 1 90 ? -2.254 -5.001 -10.060 1.00 96.56 90 GLY A C 1
ATOM 661 O O . GLY A 1 90 ? -3.448 -5.224 -10.244 1.00 96.56 90 GLY A O 1
ATOM 662 N N . ILE A 1 91 ? -1.772 -4.695 -8.857 1.00 97.00 91 ILE A N 1
ATOM 663 C CA . ILE A 1 91 ? -2.581 -4.497 -7.656 1.00 97.00 91 ILE A CA 1
ATOM 664 C C . ILE A 1 91 ? -2.180 -3.184 -6.993 1.00 97.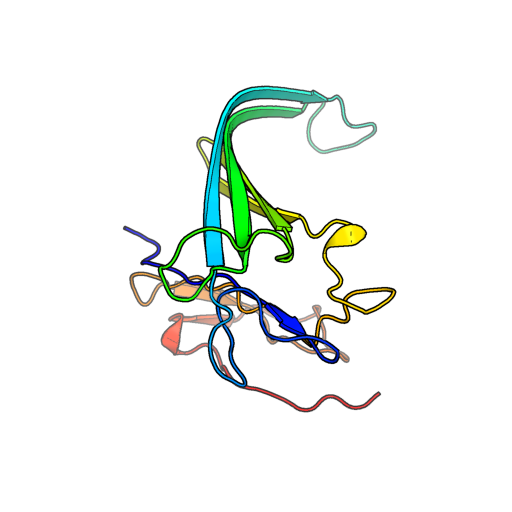00 91 ILE A C 1
ATOM 666 O O . ILE A 1 91 ? -0.998 -2.882 -6.844 1.00 97.00 91 ILE A O 1
ATOM 670 N N . GLY A 1 92 ? -3.175 -2.415 -6.565 1.00 97.19 92 GLY A N 1
ATOM 671 C CA . GLY A 1 92 ? -2.981 -1.213 -5.766 1.00 97.19 92 GLY A CA 1
ATOM 672 C C . GLY A 1 92 ? -3.843 -1.268 -4.517 1.00 97.19 92 GLY A C 1
ATOM 673 O O . GLY A 1 92 ? -5.015 -1.636 -4.576 1.00 97.19 92 GLY A O 1
ATOM 674 N N . PHE A 1 93 ? -3.289 -0.882 -3.375 1.00 98.00 93 PHE A N 1
ATOM 675 C CA . PHE A 1 93 ? -4.051 -0.742 -2.140 1.00 98.00 93 PHE A CA 1
ATOM 676 C C . PHE A 1 93 ? -3.563 0.456 -1.335 1.00 98.00 93 PHE A C 1
ATOM 678 O O . PHE A 1 93 ? -2.467 0.970 -1.548 1.00 98.00 93 PHE A O 1
ATOM 685 N N . ARG A 1 94 ? -4.402 0.917 -0.410 1.00 98.00 94 ARG A N 1
ATOM 686 C CA . ARG A 1 94 ? -4.048 1.967 0.550 1.00 98.00 94 ARG A CA 1
ATOM 687 C C . ARG A 1 94 ? -4.786 1.748 1.856 1.00 98.00 94 ARG A C 1
ATOM 689 O O . ARG A 1 94 ? -5.919 1.283 1.835 1.00 98.00 94 ARG A O 1
ATOM 696 N N . THR A 1 95 ? -4.208 2.163 2.973 1.00 97.62 95 THR A N 1
ATOM 697 C CA . THR A 1 95 ? -4.954 2.241 4.234 1.00 97.62 95 THR A CA 1
ATOM 698 C C . THR A 1 95 ? -5.532 3.643 4.389 1.00 97.62 95 THR A C 1
ATOM 700 O O . THR A 1 95 ? -4.819 4.638 4.299 1.00 97.62 95 THR A O 1
ATOM 703 N N . VAL A 1 96 ? -6.842 3.733 4.600 1.00 97.25 96 VAL A N 1
ATOM 704 C CA . VAL A 1 96 ? -7.556 4.990 4.835 1.00 97.25 96 VAL A CA 1
ATOM 705 C C . VAL A 1 96 ? -7.769 5.151 6.335 1.00 97.25 96 VAL A C 1
ATOM 707 O O . VAL A 1 96 ? -8.625 4.485 6.918 1.00 97.25 96 VAL A O 1
ATOM 710 N N . LEU A 1 97 ? -6.991 6.052 6.933 1.00 94.44 97 LEU A N 1
ATOM 711 C CA . LEU A 1 97 ? -7.147 6.512 8.311 1.00 94.44 97 LEU A CA 1
ATOM 712 C C . LEU A 1 97 ? -7.929 7.830 8.279 1.00 94.44 97 LEU A C 1
ATOM 714 O O . LEU A 1 97 ? -7.439 8.822 7.737 1.00 94.44 97 LEU A O 1
ATOM 718 N N . ARG A 1 98 ? -9.166 7.829 8.784 1.00 90.88 98 ARG A N 1
ATOM 719 C CA . ARG A 1 98 ? -10.007 9.037 8.833 1.00 90.88 98 ARG A CA 1
ATOM 720 C C . ARG A 1 98 ? -9.663 9.912 10.043 1.00 90.88 98 ARG A C 1
ATOM 722 O O . ARG A 1 98 ? -8.846 9.526 10.875 1.00 90.88 98 ARG A O 1
ATOM 729 N N . GLU A 1 99 ? -10.268 11.095 10.134 1.00 85.88 99 GLU A N 1
ATOM 730 C CA . GLU A 1 99 ? -10.011 12.046 11.227 1.00 85.88 99 GLU A CA 1
ATOM 731 C C . GLU A 1 99 ? -10.294 11.422 12.606 1.00 85.88 99 GLU A C 1
ATOM 733 O O . GLU A 1 99 ? -9.523 11.610 13.544 1.00 85.88 99 GLU A O 1
ATOM 738 N N . GLU A 1 100 ? -11.327 10.586 12.698 1.00 86.44 100 GLU A N 1
ATOM 739 C CA . GLU A 1 100 ? -11.732 9.832 13.887 1.00 86.44 100 GLU A CA 1
ATOM 740 C C . GLU A 1 100 ? -10.821 8.640 14.239 1.00 86.44 100 GLU A C 1
ATOM 742 O O . GLU A 1 100 ? -11.027 7.991 15.262 1.00 86.44 100 GLU A O 1
ATOM 747 N N . PHE A 1 101 ? -9.806 8.327 13.424 1.00 91.31 101 PHE A N 1
ATOM 748 C CA . PHE A 1 101 ? -8.887 7.216 13.703 1.00 91.31 101 PHE A CA 1
ATOM 749 C C . PHE A 1 101 ? -7.996 7.478 14.926 1.00 91.31 101 PHE A C 1
ATOM 751 O O . PHE A 1 101 ? -7.457 6.547 15.527 1.00 91.31 101 PHE A O 1
ATOM 758 N N . ALA A 1 102 ? -7.792 8.743 15.286 1.00 82.25 102 ALA A N 1
ATOM 759 C CA . ALA A 1 102 ? -6.981 9.106 16.432 1.00 82.25 102 ALA A CA 1
ATOM 760 C C . ALA A 1 102 ? -7.699 8.707 17.735 1.00 82.25 102 ALA A C 1
ATOM 762 O O . ALA A 1 102 ? -8.717 9.288 18.110 1.00 82.25 102 ALA A O 1
ATOM 763 N N . SER A 1 103 ? -7.166 7.712 18.449 1.00 69.69 103 SER A N 1
ATOM 764 C CA . SER A 1 103 ? -7.711 7.325 19.753 1.00 69.69 103 SER A CA 1
ATOM 765 C C . SER A 1 103 ? -7.282 8.363 20.780 1.00 69.69 103 SER A C 1
ATOM 767 O O . SER A 1 103 ? -6.084 8.565 20.986 1.00 69.6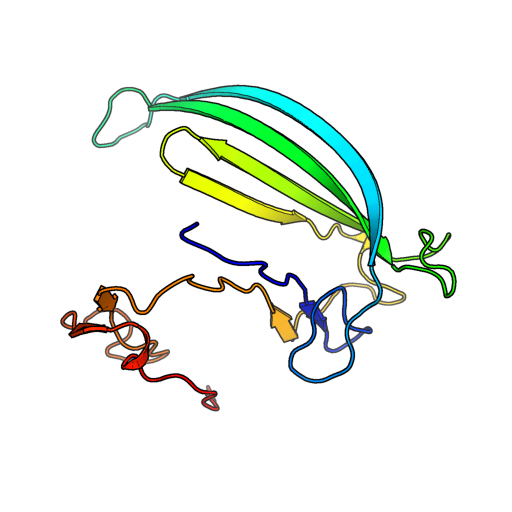9 103 SER A O 1
ATOM 769 N N . ASN A 1 104 ? -8.246 9.029 21.421 1.00 64.50 104 ASN A N 1
ATOM 770 C CA . ASN A 1 104 ? -8.012 9.9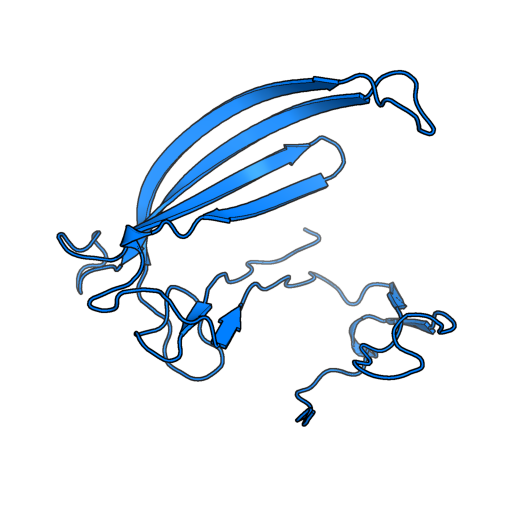56 22.537 1.00 64.50 104 ASN A CA 1
ATOM 771 C C . ASN A 1 104 ? -6.995 11.090 22.255 1.00 64.50 104 ASN A C 1
ATOM 773 O O . ASN A 1 104 ? -6.480 11.709 23.186 1.00 64.50 104 ASN A O 1
ATOM 777 N N . SER A 1 105 ? -6.696 11.371 20.985 1.00 62.25 105 SER A N 1
ATOM 778 C CA . SER A 1 105 ? -5.752 12.396 20.540 1.00 62.25 105 SER A CA 1
ATOM 779 C C . SER A 1 105 ? -6.363 13.176 19.381 1.00 62.25 105 SER A C 1
ATOM 781 O O . SER A 1 105 ? -7.142 12.634 18.609 1.00 62.25 105 SER A O 1
ATOM 783 N N . GLU A 1 106 ? -6.042 14.464 19.252 1.00 76.00 106 GLU A N 1
ATOM 784 C CA . GLU A 1 106 ? -6.621 15.301 18.188 1.00 76.00 106 GLU A CA 1
ATOM 785 C C . GLU A 1 106 ? -6.227 14.816 16.779 1.00 76.00 106 GLU A C 1
ATOM 787 O O . GLU A 1 106 ? -6.933 15.108 15.816 1.00 76.00 106 GLU A O 1
ATOM 792 N N . LYS A 1 107 ? -5.087 14.112 16.646 1.00 85.81 107 LYS A N 1
ATOM 793 C CA . LYS A 1 107 ? -4.541 13.559 15.391 1.00 85.81 107 LYS A CA 1
ATOM 794 C C . LYS A 1 107 ? -3.661 12.337 15.662 1.00 85.81 107 LYS A C 1
ATOM 796 O O . LYS A 1 107 ? -2.922 12.325 16.644 1.00 85.81 107 LYS A O 1
ATOM 801 N N . ALA A 1 108 ? -3.647 11.367 14.750 1.00 90.62 108 ALA A N 1
ATOM 802 C CA . ALA A 1 108 ? -2.703 10.250 14.790 1.00 90.62 108 ALA A CA 1
ATOM 803 C C . ALA A 1 108 ? -1.318 10.689 14.276 1.00 90.62 108 ALA A C 1
ATOM 805 O O . ALA A 1 108 ? -1.210 11.289 13.205 1.00 90.62 108 ALA A O 1
ATOM 806 N N . VAL A 1 109 ? -0.254 10.381 15.024 1.00 93.31 109 VAL A N 1
ATOM 807 C CA . VAL A 1 109 ? 1.135 10.679 14.636 1.00 93.31 109 VAL A CA 1
ATOM 808 C C . VAL A 1 109 ? 1.831 9.372 14.274 1.00 93.31 109 VAL A C 1
ATOM 810 O O . VAL A 1 109 ? 2.276 8.646 15.162 1.00 93.31 109 VAL A O 1
ATOM 813 N N . ILE A 1 110 ? 1.890 9.071 12.974 1.00 94.12 110 ILE A N 1
ATOM 814 C CA . ILE A 1 110 ? 2.548 7.868 12.445 1.00 94.12 110 ILE A CA 1
ATOM 815 C C . ILE A 1 110 ? 4.051 7.963 12.709 1.00 94.12 110 ILE A C 1
ATOM 817 O O . ILE A 1 110 ? 4.676 8.983 12.408 1.00 94.12 110 ILE A O 1
ATOM 821 N N . ASP A 1 111 ? 4.609 6.899 13.276 1.00 94.38 111 ASP A N 1
ATOM 822 C CA . ASP A 1 111 ? 6.050 6.733 13.450 1.00 94.38 111 ASP A CA 1
ATOM 823 C C . ASP A 1 111 ? 6.640 5.813 12.377 1.00 94.38 111 ASP A C 1
ATOM 825 O O . ASP A 1 111 ? 7.644 6.164 11.759 1.00 94.38 111 ASP A O 1
ATOM 829 N N . ALA A 1 112 ? 5.968 4.693 12.094 1.00 94.69 112 ALA A N 1
ATOM 830 C CA . ALA A 1 112 ? 6.341 3.764 11.033 1.00 94.69 112 ALA A CA 1
ATOM 831 C C . ALA A 1 112 ? 5.108 3.185 10.330 1.00 94.69 112 ALA A C 1
ATOM 833 O O . ALA A 1 112 ? 4.059 2.972 10.942 1.00 94.69 112 ALA A O 1
ATOM 834 N N . GLU A 1 113 ? 5.260 2.907 9.038 1.00 96.62 113 GLU A N 1
ATOM 835 C CA . GLU A 1 113 ? 4.358 2.049 8.276 1.00 96.62 113 GLU A CA 1
ATOM 836 C C . GLU A 1 113 ? 5.052 0.702 8.056 1.00 96.62 113 GLU A C 1
ATOM 838 O O . GLU A 1 113 ? 6.139 0.638 7.484 1.00 96.62 113 GLU A O 1
ATOM 843 N N . ASN A 1 114 ? 4.407 -0.373 8.502 1.00 96.69 114 ASN A N 1
ATOM 844 C CA . ASN A 1 114 ? 4.930 -1.738 8.518 1.00 96.69 114 ASN A CA 1
ATOM 845 C C . ASN A 1 114 ? 4.277 -2.601 7.424 1.00 96.69 114 ASN A C 1
ATOM 847 O O . ASN A 1 114 ? 3.938 -3.767 7.644 1.00 96.69 114 ASN A O 1
ATOM 851 N N . THR A 1 115 ? 4.044 -2.005 6.253 1.00 96.62 115 THR A N 1
ATOM 852 C CA . THR A 1 115 ? 3.540 -2.694 5.059 1.00 96.62 115 THR A CA 1
ATOM 853 C C . THR A 1 115 ? 4.632 -3.599 4.493 1.00 96.62 115 THR A C 1
ATOM 855 O O . THR A 1 115 ? 5.676 -3.130 4.046 1.00 96.62 115 THR A O 1
ATOM 858 N N . GLY A 1 116 ? 4.397 -4.908 4.522 1.00 95.06 116 GLY A N 1
ATOM 859 C CA . GLY A 1 116 ? 5.303 -5.908 3.970 1.00 95.06 116 GLY A CA 1
ATOM 860 C C . GLY A 1 116 ? 5.021 -6.216 2.502 1.00 95.06 116 GLY A C 1
ATOM 861 O O . GLY A 1 116 ? 3.879 -6.151 2.045 1.00 95.06 116 GLY A O 1
ATOM 862 N N . VAL A 1 117 ? 6.071 -6.627 1.794 1.00 95.88 117 VAL A N 1
ATOM 863 C CA . VAL A 1 117 ? 5.991 -7.337 0.513 1.00 95.88 117 VAL A CA 1
ATOM 864 C C . VAL A 1 117 ? 6.954 -8.516 0.610 1.00 95.88 117 VAL A C 1
ATOM 866 O O . VAL A 1 117 ? 8.162 -8.363 0.453 1.00 95.88 117 VAL A O 1
ATOM 869 N N . ASP A 1 118 ? 6.415 -9.678 0.964 1.00 96.19 118 ASP A N 1
ATOM 870 C CA . ASP A 1 118 ? 7.179 -10.912 1.157 1.00 96.19 118 ASP A CA 1
ATOM 871 C C . ASP A 1 118 ? 7.402 -11.599 -0.196 1.00 96.19 118 ASP A C 1
ATOM 873 O O . ASP A 1 118 ? 6.553 -12.362 -0.653 1.00 96.19 118 ASP A O 1
ATOM 877 N N . PHE A 1 119 ? 8.488 -11.270 -0.899 1.00 96.88 119 PHE A N 1
ATOM 878 C CA . PHE A 1 119 ? 8.795 -11.887 -2.193 1.00 96.88 119 PHE A CA 1
ATOM 879 C C . PHE A 1 119 ? 8.980 -13.401 -2.048 1.00 96.88 119 PHE A C 1
ATOM 881 O O . PHE A 1 119 ? 9.657 -13.882 -1.145 1.00 96.88 119 PHE A O 1
ATOM 888 N N . ALA A 1 120 ? 8.369 -14.164 -2.954 1.00 97.25 120 ALA A N 1
ATOM 889 C CA . ALA A 1 120 ? 8.351 -15.623 -2.866 1.00 97.25 120 ALA A CA 1
ATOM 890 C C . ALA A 1 120 ? 9.673 -16.296 -3.280 1.00 97.25 120 ALA A C 1
ATOM 892 O O . ALA A 1 120 ? 9.811 -17.504 -3.083 1.00 97.25 120 ALA A O 1
ATOM 893 N N . ASP A 1 121 ? 10.603 -15.547 -3.876 1.00 97.50 121 ASP A N 1
ATOM 894 C CA . ASP A 1 121 ? 11.910 -16.027 -4.322 1.00 97.50 121 ASP A CA 1
ATOM 895 C C . ASP A 1 121 ? 12.940 -14.882 -4.328 1.00 97.50 121 ASP A C 1
ATOM 897 O O . ASP A 1 121 ? 12.585 -13.705 -4.193 1.00 97.50 121 ASP A O 1
ATOM 901 N N . ASP A 1 122 ? 14.210 -15.233 -4.514 1.00 97.50 122 ASP A N 1
ATOM 902 C CA . ASP A 1 122 ? 15.323 -14.294 -4.654 1.00 97.50 122 ASP A CA 1
ATOM 903 C C . ASP A 1 122 ? 15.447 -13.811 -6.108 1.00 97.50 122 ASP A C 1
ATOM 905 O O . ASP A 1 122 ? 16.264 -14.294 -6.890 1.00 97.50 122 ASP A O 1
ATOM 909 N N . TYR A 1 123 ? 14.546 -12.910 -6.498 1.00 97.56 123 TYR A N 1
ATOM 910 C CA . TYR A 1 123 ? 14.469 -12.381 -7.861 1.00 97.56 123 TYR A CA 1
ATOM 911 C C . TYR A 1 123 ? 15.625 -11.424 -8.195 1.00 97.56 123 TYR A C 1
ATOM 913 O O . TYR A 1 123 ? 16.160 -10.753 -7.315 1.00 97.56 123 TYR A O 1
ATOM 921 N N . ASP A 1 124 ? 15.946 -11.292 -9.485 1.00 98.25 124 ASP A N 1
ATOM 922 C CA . ASP A 1 124 ? 16.809 -10.214 -9.975 1.00 98.25 124 ASP A CA 1
ATOM 923 C C . ASP A 1 124 ? 16.127 -8.854 -9.771 1.00 98.25 124 ASP A C 1
ATOM 925 O O . ASP A 1 124 ? 14.937 -8.679 -10.063 1.00 98.25 124 ASP A O 1
ATOM 929 N N . ALA A 1 125 ? 16.886 -7.879 -9.278 1.00 97.88 125 ALA A N 1
ATOM 930 C CA . ALA A 1 125 ? 16.399 -6.550 -8.956 1.00 97.88 125 ALA A CA 1
ATOM 931 C C . ALA A 1 125 ? 17.295 -5.458 -9.543 1.00 97.88 125 ALA A C 1
ATOM 933 O O . ALA A 1 125 ? 18.520 -5.501 -9.429 1.00 97.88 125 ALA A O 1
ATOM 934 N N . TRP A 1 126 ? 16.651 -4.422 -10.084 1.00 98.19 126 TRP A N 1
ATOM 935 C CA . TRP A 1 126 ? 17.295 -3.182 -10.509 1.00 98.19 126 TRP A CA 1
ATOM 936 C C . TRP A 1 126 ? 16.962 -2.080 -9.511 1.00 98.19 126 TRP A C 1
ATOM 938 O O . TRP A 1 126 ? 15.801 -1.690 -9.376 1.00 98.19 126 TRP A O 1
ATOM 948 N N . TRP A 1 127 ? 17.968 -1.579 -8.795 1.00 96.50 127 TRP A N 1
ATOM 949 C CA . TRP A 1 127 ? 17.745 -0.688 -7.656 1.00 96.50 127 TRP A CA 1
ATOM 950 C C . TRP A 1 127 ? 18.791 0.424 -7.541 1.00 96.50 127 TRP A C 1
ATOM 952 O O . TRP A 1 127 ? 19.876 0.366 -8.117 1.00 96.50 127 TRP A O 1
ATOM 962 N N . ILE A 1 128 ? 18.443 1.445 -6.758 1.00 95.38 128 ILE A N 1
ATOM 963 C CA . ILE A 1 128 ? 19.331 2.527 -6.321 1.00 95.38 128 ILE A CA 1
ATOM 964 C C . ILE A 1 128 ? 19.268 2.648 -4.797 1.00 95.38 128 ILE A C 1
ATOM 966 O O . ILE A 1 128 ? 18.245 2.335 -4.182 1.00 95.38 128 ILE A O 1
ATOM 970 N N . ALA A 1 129 ? 20.341 3.118 -4.159 1.00 92.00 129 ALA A N 1
ATOM 971 C CA . ALA A 1 129 ? 20.361 3.243 -2.705 1.00 92.00 129 ALA A CA 1
ATOM 972 C C . ALA A 1 129 ? 19.409 4.348 -2.220 1.00 92.00 129 ALA A C 1
ATOM 974 O O . ALA A 1 129 ? 19.416 5.465 -2.739 1.00 92.00 129 ALA A O 1
ATOM 975 N N . ASN A 1 130 ? 18.637 4.083 -1.162 1.00 89.31 130 ASN A N 1
ATOM 976 C CA . ASN A 1 130 ? 17.774 5.098 -0.560 1.00 89.31 130 ASN A CA 1
ATOM 977 C C . ASN A 1 130 ? 18.592 6.146 0.225 1.00 89.31 130 ASN A C 1
ATOM 979 O O . ASN A 1 130 ? 18.916 5.967 1.408 1.00 89.31 130 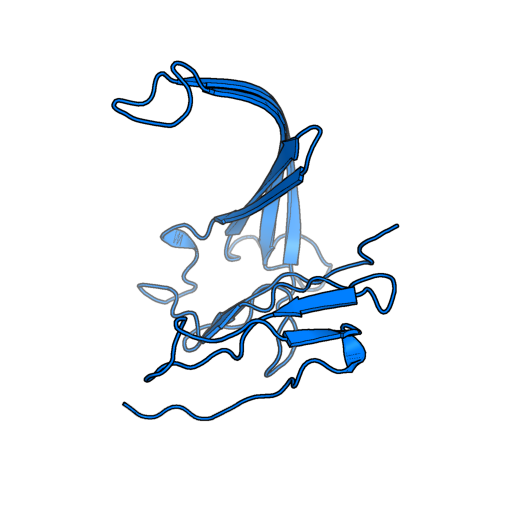ASN A O 1
ATOM 983 N N . ALA A 1 131 ? 18.890 7.275 -0.420 1.00 86.00 131 ALA A N 1
ATOM 984 C CA . ALA A 1 131 ? 19.612 8.401 0.163 1.00 86.00 131 ALA A CA 1
ATOM 985 C C . ALA A 1 131 ? 18.691 9.617 0.390 1.00 86.00 131 ALA A C 1
ATOM 987 O O . ALA A 1 131 ? 17.965 10.047 -0.501 1.00 86.00 131 ALA A O 1
ATOM 988 N N . VAL A 1 132 ? 18.750 10.212 1.591 1.00 82.50 132 VAL A N 1
ATOM 989 C CA . VAL A 1 132 ? 17.977 11.435 1.931 1.00 82.50 132 VAL A CA 1
ATOM 990 C C . VAL A 1 132 ? 18.682 12.711 1.466 1.00 82.50 132 VAL A C 1
ATOM 992 O O . VAL A 1 132 ? 18.043 13.735 1.246 1.00 82.50 132 VAL A O 1
ATOM 995 N N . THR A 1 133 ? 20.000 12.644 1.291 1.00 83.44 133 THR A N 1
ATOM 996 C CA . THR A 1 133 ? 20.857 13.704 0.753 1.00 83.44 133 THR A CA 1
ATOM 997 C C . THR A 1 133 ? 21.513 13.231 -0.544 1.00 83.44 133 THR A C 1
ATOM 999 O O . THR A 1 133 ? 21.414 12.057 -0.901 1.00 83.44 133 THR A O 1
ATOM 1002 N N . ASN A 1 134 ? 22.130 14.158 -1.287 1.00 79.88 134 ASN A N 1
ATOM 1003 C CA . ASN A 1 134 ? 22.798 13.870 -2.561 1.00 79.88 134 ASN A CA 1
ATOM 1004 C C . ASN A 1 134 ? 23.693 12.611 -2.452 1.00 79.88 134 ASN A C 1
ATOM 1006 O O . ASN A 1 134 ? 24.485 12.555 -1.507 1.00 79.88 134 ASN A O 1
ATOM 1010 N N . PRO A 1 135 ? 23.592 11.622 -3.365 1.00 83.25 135 PRO A N 1
ATOM 1011 C CA . PRO A 1 135 ? 22.960 11.682 -4.692 1.00 83.25 135 PRO A CA 1
ATOM 1012 C C . PRO A 1 135 ? 21.438 11.432 -4.779 1.00 83.25 135 PRO A C 1
ATOM 1014 O O . PRO A 1 135 ? 20.900 11.503 -5.873 1.00 83.25 135 PRO A O 1
ATOM 1017 N N . ARG A 1 136 ? 20.698 11.196 -3.681 1.00 86.75 136 ARG A N 1
ATOM 1018 C CA . ARG A 1 136 ? 19.238 10.891 -3.682 1.00 86.75 136 ARG A CA 1
ATOM 1019 C C . ARG A 1 136 ? 18.800 9.925 -4.798 1.00 86.75 136 ARG A C 1
ATOM 1021 O O . ARG A 1 136 ? 18.976 8.728 -4.640 1.00 86.75 136 ARG A O 1
ATOM 1028 N N . PHE A 1 137 ? 18.245 10.426 -5.903 1.00 92.25 137 PHE A N 1
ATOM 1029 C CA . PHE A 1 137 ? 17.776 9.623 -7.041 1.00 92.25 137 PHE A CA 1
ATOM 1030 C C . PHE A 1 137 ? 18.707 9.678 -8.267 1.00 92.25 137 PHE A C 1
ATOM 1032 O O . PHE A 1 137 ? 18.464 8.992 -9.252 1.00 92.25 137 PHE A O 1
ATOM 1039 N N . GLU A 1 138 ? 19.776 10.474 -8.220 1.00 94.06 138 GLU A N 1
ATOM 1040 C CA . GLU A 1 138 ? 20.761 10.655 -9.295 1.00 94.06 138 GLU A CA 1
ATOM 1041 C C . GLU A 1 138 ? 21.891 9.622 -9.161 1.00 94.06 138 GLU A C 1
ATOM 1043 O O . GLU A 1 138 ? 23.042 9.949 -8.871 1.00 94.06 138 GLU A O 1
ATOM 1048 N N . GLN A 1 139 ? 21.536 8.346 -9.303 1.00 94.38 139 GLN A N 1
ATOM 1049 C CA . GLN A 1 139 ? 22.442 7.209 -9.140 1.00 94.38 139 GLN A CA 1
ATOM 1050 C C . GLN A 1 139 ? 22.360 6.279 -10.351 1.00 94.38 139 GLN A C 1
ATOM 1052 O O . GLN A 1 139 ? 21.330 6.208 -11.022 1.00 94.38 139 GLN A O 1
ATOM 1057 N N . GLU A 1 140 ? 23.441 5.548 -10.613 1.00 96.44 140 GLU A N 1
ATOM 1058 C CA . GLU A 1 140 ? 23.392 4.404 -11.521 1.00 96.44 140 GLU A CA 1
ATOM 1059 C C . GLU A 1 140 ? 22.648 3.243 -10.851 1.00 96.44 140 GLU A C 1
ATOM 1061 O O . GLU A 1 140 ? 22.724 3.068 -9.632 1.00 96.44 140 GLU A O 1
ATOM 1066 N N . TYR A 1 141 ? 21.926 2.459 -11.650 1.00 97.38 141 TYR A N 1
ATOM 1067 C CA . TYR A 1 141 ? 21.235 1.271 -11.162 1.00 97.38 141 TYR A CA 1
ATOM 1068 C C . TYR A 1 141 ? 22.231 0.139 -10.912 1.00 97.38 141 TYR A C 1
ATOM 1070 O O . TYR A 1 141 ? 23.096 -0.132 -11.745 1.00 97.38 141 TYR A O 1
ATOM 1078 N N . ALA A 1 142 ? 22.061 -0.548 -9.787 1.00 97.69 142 ALA A N 1
ATOM 1079 C CA . ALA A 1 142 ? 22.667 -1.846 -9.538 1.00 97.69 142 ALA A CA 1
ATOM 1080 C C . ALA A 1 142 ? 21.716 -2.957 -9.998 1.00 97.69 142 ALA A C 1
ATOM 1082 O O . ALA A 1 142 ? 20.501 -2.822 -9.855 1.00 97.69 142 ALA A O 1
ATOM 1083 N N . GLU A 1 143 ? 22.279 -4.043 -10.521 1.00 98.44 143 GLU A N 1
ATOM 1084 C CA . GLU A 1 143 ? 21.573 -5.281 -10.855 1.00 98.44 143 GLU A CA 1
ATOM 1085 C C . GLU A 1 143 ? 22.129 -6.391 -9.964 1.00 98.44 143 GLU A C 1
ATOM 1087 O O . GLU A 1 143 ? 23.298 -6.763 -10.088 1.00 98.44 143 GLU A O 1
ATOM 1092 N N . THR A 1 144 ? 21.318 -6.855 -9.018 1.00 98.44 144 THR A N 1
ATOM 1093 C CA . THR A 1 144 ? 21.683 -7.899 -8.050 1.00 98.44 144 THR A CA 1
ATOM 1094 C C . THR A 1 144 ? 20.456 -8.753 -7.725 1.00 98.44 144 THR A C 1
ATOM 1096 O O . THR A 1 144 ? 19.333 -8.273 -7.903 1.00 98.44 144 THR A O 1
ATOM 1099 N N . PRO A 1 145 ? 20.620 -9.963 -7.167 1.00 98.31 145 PRO A N 1
ATOM 1100 C CA . PRO A 1 145 ? 19.528 -10.637 -6.468 1.00 98.31 145 PRO A CA 1
ATOM 1101 C C . PRO A 1 145 ? 18.957 -9.758 -5.339 1.00 98.31 145 PRO A C 1
ATOM 1103 O O . PRO A 1 145 ? 19.676 -8.932 -4.759 1.00 98.31 145 PRO A O 1
ATOM 1106 N N . LEU A 1 146 ? 17.676 -9.936 -5.006 1.00 97.00 146 LEU A N 1
ATOM 1107 C CA . LEU A 1 146 ? 16.994 -9.227 -3.912 1.00 97.00 146 LEU A CA 1
ATOM 1108 C C . LEU A 1 146 ? 17.730 -9.378 -2.575 1.00 97.00 146 LEU A C 1
ATOM 1110 O O . LEU A 1 146 ? 17.826 -8.418 -1.809 1.00 97.00 146 LEU A O 1
ATOM 1114 N N . SER A 1 147 ? 18.265 -10.566 -2.301 1.00 96.56 147 SER A N 1
ATOM 1115 C CA . SER A 1 147 ? 18.990 -10.881 -1.068 1.00 96.56 147 SER A CA 1
ATOM 1116 C C . SER A 1 147 ? 20.301 -10.102 -0.907 1.00 96.56 147 SER A C 1
ATOM 1118 O O . SER A 1 147 ? 20.791 -9.953 0.215 1.00 96.56 147 SER A O 1
ATOM 1120 N N . GLU A 1 148 ? 20.847 -9.560 -2.000 1.00 97.19 148 GLU A N 1
ATOM 1121 C CA . GLU A 1 148 ? 22.072 -8.757 -2.003 1.00 97.19 148 GLU A CA 1
ATOM 1122 C C . GLU A 1 148 ? 21.808 -7.251 -1.846 1.00 97.19 148 GLU A C 1
ATOM 1124 O O . GLU A 1 148 ? 22.752 -6.478 -1.650 1.00 97.19 148 GLU A O 1
ATOM 1129 N N . ILE A 1 149 ? 20.543 -6.811 -1.876 1.00 96.19 149 ILE A N 1
ATOM 1130 C CA . ILE A 1 149 ? 20.197 -5.409 -1.627 1.00 96.19 149 ILE A CA 1
ATOM 1131 C C . ILE A 1 149 ? 20.516 -5.068 -0.160 1.00 96.19 149 ILE A C 1
ATOM 1133 O O . ILE A 1 149 ? 19.966 -5.691 0.755 1.00 96.19 149 ILE A O 1
ATOM 1137 N N . PRO A 1 150 ? 21.353 -4.048 0.116 1.00 91.81 150 PRO A N 1
ATOM 1138 C CA . PRO A 1 150 ? 21.635 -3.625 1.478 1.00 91.81 150 PRO A CA 1
ATOM 1139 C C . PRO A 1 150 ? 20.356 -3.190 2.199 1.00 91.81 150 PRO A C 1
ATOM 1141 O O . PRO A 1 150 ? 19.714 -2.206 1.827 1.00 91.81 150 PRO A O 1
ATOM 1144 N N . SER A 1 151 ? 20.016 -3.902 3.269 1.00 86.44 151 SER A N 1
ATOM 1145 C CA . SER A 1 151 ? 18.898 -3.581 4.153 1.00 86.44 151 SER A CA 1
ATOM 1146 C C . SER A 1 151 ? 19.388 -3.097 5.520 1.00 86.44 151 SER A C 1
ATOM 1148 O O . SER A 1 151 ? 20.530 -3.331 5.921 1.00 86.44 151 SER A O 1
ATOM 1150 N N . GLY A 1 152 ? 18.525 -2.380 6.240 1.00 82.75 152 GLY A N 1
ATOM 1151 C CA . GLY A 1 152 ? 18.782 -1.946 7.611 1.00 82.75 152 GLY A CA 1
ATOM 1152 C C . GLY A 1 152 ? 18.254 -0.551 7.922 1.00 82.75 152 GLY A C 1
ATOM 1153 O O . GLY A 1 152 ? 17.791 0.186 7.052 1.00 82.75 152 GLY A O 1
ATOM 1154 N N . THR A 1 153 ? 18.356 -0.180 9.194 1.00 78.56 153 THR A N 1
ATOM 1155 C CA . THR A 1 153 ? 17.926 1.126 9.697 1.00 78.56 153 THR A CA 1
ATOM 1156 C C . THR A 1 153 ? 19.116 2.075 9.763 1.00 78.56 153 THR A C 1
ATOM 1158 O O . THR A 1 153 ? 20.179 1.727 10.278 1.00 78.56 153 THR A O 1
ATOM 1161 N N . ARG A 1 154 ? 18.938 3.312 9.289 1.00 76.56 154 ARG A N 1
ATOM 1162 C CA . ARG A 1 154 ? 19.931 4.384 9.443 1.00 76.56 154 ARG A CA 1
ATOM 1163 C C . ARG A 1 154 ? 19.308 5.591 10.128 1.00 76.56 154 ARG A C 1
ATOM 1165 O O . ARG A 1 154 ? 18.242 6.050 9.734 1.00 76.56 154 ARG A O 1
ATOM 1172 N N . SER A 1 155 ? 19.992 6.138 11.132 1.00 76.56 155 SER A N 1
ATOM 1173 C CA . SER A 1 155 ? 19.570 7.395 11.752 1.00 76.56 155 SER A CA 1
ATOM 1174 C C . SER A 1 155 ? 19.931 8.559 10.833 1.00 76.56 155 SER A C 1
ATOM 1176 O O . SER A 1 155 ? 21.105 8.799 10.551 1.00 76.56 155 SER A O 1
ATOM 1178 N N . THR A 1 156 ? 18.922 9.285 10.363 1.00 68.94 156 THR A N 1
ATOM 1179 C CA . THR A 1 156 ? 19.098 10.538 9.627 1.00 68.94 156 THR A CA 1
ATOM 11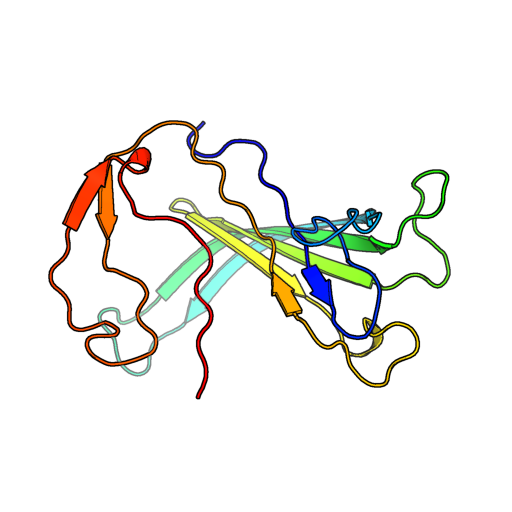80 C C . THR A 1 156 ? 18.741 11.697 10.540 1.00 68.94 156 THR A C 1
ATOM 1182 O O . THR A 1 156 ? 17.604 11.792 10.999 1.00 68.94 156 THR A O 1
ATOM 1185 N N . ARG A 1 157 ? 19.706 12.574 10.816 1.00 66.12 157 ARG A N 1
ATOM 1186 C CA . ARG A 1 157 ? 19.451 13.864 11.466 1.00 66.12 157 ARG A CA 1
ATOM 1187 C C . ARG A 1 157 ? 19.368 14.948 10.383 1.00 66.12 157 ARG A C 1
ATOM 1189 O O . ARG A 1 157 ? 20.064 14.791 9.377 1.00 66.12 157 ARG A O 1
ATOM 1196 N N . PRO A 1 158 ? 18.511 15.970 10.556 1.00 59.31 158 PRO A N 1
ATOM 1197 C CA . PRO A 1 158 ? 18.505 17.133 9.673 1.00 59.31 158 PRO A CA 1
ATOM 1198 C C . PRO A 1 158 ? 19.864 17.840 9.651 1.00 59.31 158 PRO A C 1
ATOM 1200 O O . PRO A 1 158 ? 20.609 17.732 10.656 1.00 59.31 158 PRO A O 1
#

pLDDT: mean 93.14, std 7.58, range [59.31, 98.62]